Protein AF-A0A7J3QXY3-F1 (afdb_monomer_lite)

Secondary structure (DSSP, 8-state):
-PPP---EEEEETTEEEEE---TT--S-GGGHHHHHHHHT---

Radius of gyration: 11.52 Å; chains: 1; bounding box: 31×19×31 Å

pLDDT: mean 91.6, std 8.34, range [54.22, 97.62]

Sequence (43 aa):
MVRKIGFWKMHGLGNDYIVIDNRSGALNEDELPSLAVKLCNRR

Structure (mmCIF, N/CA/C/O backbone):
data_AF-A0A7J3QXY3-F1
#
_entry.id   AF-A0A7J3QXY3-F1
#
loop_
_atom_site.group_PDB
_atom_site.id
_atom_site.type_symbol
_atom_site.label_atom_id
_atom_site.label_alt_id
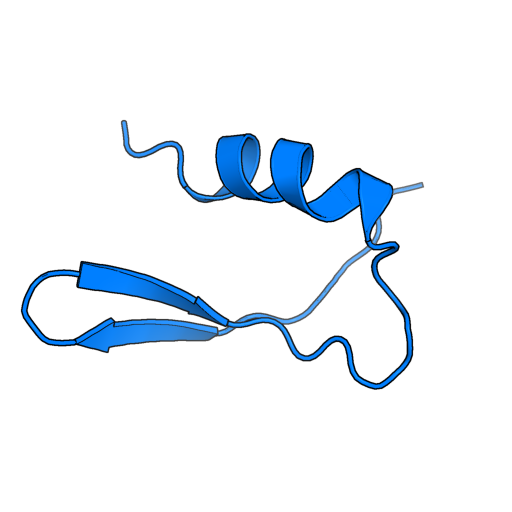_atom_site.label_comp_id
_atom_site.label_asym_id
_atom_site.label_entity_id
_atom_site.label_seq_id
_atom_site.pdbx_PDB_ins_code
_atom_site.Cartn_x
_atom_site.Cartn_y
_atom_site.Cartn_z
_atom_site.occupancy
_atom_site.B_iso_or_equiv
_atom_site.auth_seq_id
_atom_site.auth_comp_id
_atom_site.auth_asym_id
_atom_site.auth_atom_id
_atom_site.pdbx_PDB_model_num
ATOM 1 N N . MET A 1 1 ? -7.043 -4.988 19.671 1.00 54.22 1 MET A N 1
ATOM 2 C CA . MET A 1 1 ? -7.445 -6.153 18.849 1.00 54.22 1 MET A CA 1
ATOM 3 C C . MET A 1 1 ? -6.630 -6.0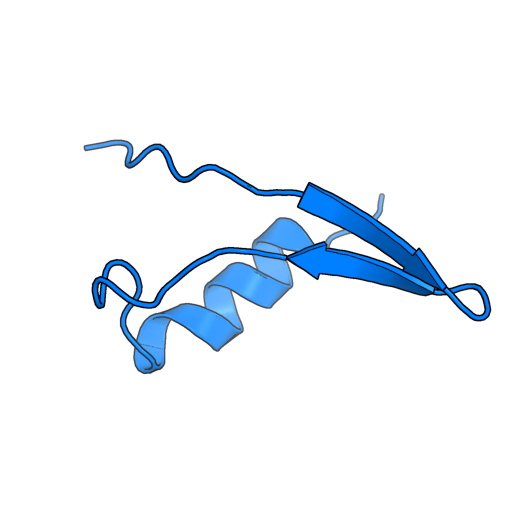97 17.558 1.00 54.22 1 MET A C 1
ATOM 5 O O . MET A 1 1 ? -6.570 -5.025 16.973 1.00 54.22 1 MET A O 1
ATOM 9 N N . VAL A 1 2 ? -5.914 -7.158 17.170 1.00 66.06 2 VAL A N 1
ATOM 10 C CA . VAL A 1 2 ? -5.055 -7.134 15.964 1.00 66.06 2 VAL A CA 1
ATOM 11 C C . VAL A 1 2 ? -5.908 -7.440 14.737 1.00 66.06 2 VAL A C 1
ATOM 13 O O . VAL A 1 2 ? -6.567 -8.476 14.689 1.00 66.06 2 VAL A O 1
ATOM 16 N N . ARG A 1 3 ? -5.891 -6.546 13.747 1.00 80.81 3 ARG A N 1
ATOM 17 C CA . ARG A 1 3 ? -6.631 -6.706 12.495 1.00 80.81 3 ARG A CA 1
ATOM 18 C C . ARG A 1 3 ? -5.724 -7.324 11.436 1.00 80.81 3 ARG A C 1
ATOM 20 O O . ARG A 1 3 ? -4.649 -6.798 11.170 1.00 80.81 3 ARG A O 1
ATOM 27 N N . LYS A 1 4 ? -6.144 -8.447 10.850 1.00 86.25 4 LYS A N 1
ATOM 28 C CA . LYS A 1 4 ? -5.429 -9.087 9.738 1.00 86.25 4 LYS A CA 1
ATOM 29 C C . LYS A 1 4 ? -6.016 -8.599 8.418 1.00 86.25 4 LYS A C 1
ATOM 31 O O . LYS A 1 4 ? -7.215 -8.737 8.200 1.00 86.25 4 LYS A O 1
ATOM 36 N N . ILE A 1 5 ? -5.163 -8.050 7.563 1.00 91.06 5 ILE A N 1
ATOM 37 C CA . ILE A 1 5 ? -5.492 -7.625 6.203 1.00 91.06 5 ILE A CA 1
ATOM 38 C C . ILE A 1 5 ? -4.531 -8.332 5.253 1.00 91.06 5 ILE A C 1
ATOM 40 O O . ILE A 1 5 ? -3.326 -8.388 5.507 1.00 91.06 5 ILE A O 1
ATOM 44 N N . GLY A 1 6 ? -5.084 -8.915 4.190 1.00 93.94 6 GLY A N 1
ATOM 45 C CA . GLY A 1 6 ? -4.289 -9.486 3.111 1.00 93.94 6 GLY A CA 1
ATOM 46 C C . GLY A 1 6 ? -3.606 -8.381 2.310 1.00 93.94 6 GLY A C 1
ATOM 47 O O . GLY A 1 6 ? -4.172 -7.305 2.121 1.00 93.94 6 GLY A O 1
ATOM 48 N N . PHE A 1 7 ? -2.394 -8.653 1.841 1.00 95.88 7 PHE A N 1
ATOM 49 C CA . PHE A 1 7 ? -1.660 -7.743 0.973 1.00 95.88 7 PHE A CA 1
ATOM 50 C C . PHE A 1 7 ? -0.869 -8.522 -0.074 1.00 95.88 7 PHE A C 1
ATOM 52 O O . PHE A 1 7 ? -0.540 -9.695 0.119 1.00 95.88 7 PHE A O 1
ATOM 59 N N . TRP A 1 8 ? -0.510 -7.833 -1.152 1.00 97.62 8 TRP A N 1
ATOM 60 C CA . TRP A 1 8 ? 0.465 -8.302 -2.128 1.00 97.62 8 TRP A CA 1
ATOM 61 C C . TRP A 1 8 ? 1.687 -7.398 -2.091 1.00 97.62 8 TRP A C 1
ATOM 63 O O . TRP A 1 8 ? 1.558 -6.174 -2.139 1.00 97.62 8 TRP A O 1
ATOM 73 N N . LYS A 1 9 ? 2.880 -7.995 -2.041 1.00 95.56 9 LYS A N 1
ATOM 74 C CA . LYS A 1 9 ? 4.104 -7.275 -2.386 1.00 95.56 9 LYS A CA 1
ATOM 75 C C . LYS A 1 9 ? 4.260 -7.327 -3.901 1.00 95.56 9 LYS A C 1
ATOM 77 O O . LYS A 1 9 ? 4.372 -8.410 -4.468 1.00 95.56 9 LYS A O 1
ATOM 82 N N . MET A 1 10 ? 4.262 -6.168 -4.540 1.00 96.75 10 MET A N 1
ATOM 83 C CA . MET A 1 10 ? 4.484 -6.024 -5.976 1.00 96.75 10 MET A CA 1
ATOM 84 C C . MET A 1 10 ? 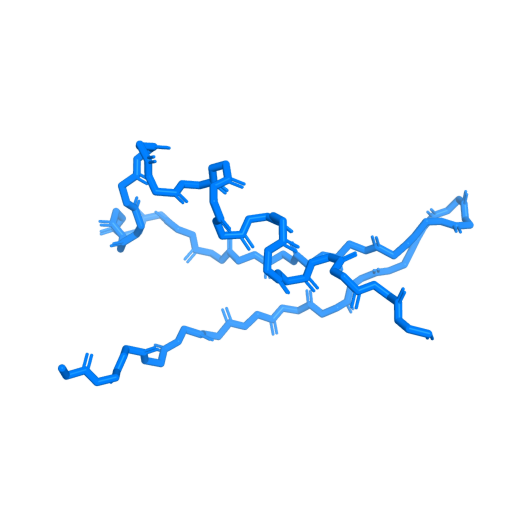5.794 -5.280 -6.226 1.00 96.75 10 MET A C 1
ATOM 86 O O . MET A 1 10 ? 6.263 -4.542 -5.364 1.00 96.75 10 MET A O 1
ATOM 90 N N . HIS A 1 11 ? 6.389 -5.483 -7.398 1.00 96.62 11 HIS A N 1
ATOM 91 C CA . HIS A 1 11 ? 7.621 -4.816 -7.805 1.00 96.62 11 HIS A CA 1
ATOM 92 C C . HIS A 1 11 ? 7.481 -4.285 -9.232 1.00 96.62 11 HIS A C 1
ATOM 94 O O . HIS A 1 11 ? 6.971 -4.992 -10.102 1.00 96.62 11 HIS A O 1
ATOM 100 N N . GLY A 1 12 ? 7.950 -3.064 -9.479 1.00 96.75 12 GLY A N 1
ATOM 101 C CA . GLY A 1 12 ? 7.939 -2.457 -10.808 1.00 96.75 12 GLY A CA 1
ATOM 102 C C . GLY A 1 12 ? 8.847 -1.236 -10.887 1.00 96.75 12 GLY A C 1
ATOM 103 O O . GLY A 1 12 ? 8.902 -0.440 -9.953 1.00 96.75 12 GLY A O 1
ATOM 104 N N . LEU A 1 13 ? 9.572 -1.093 -12.003 1.00 95.94 13 LEU A N 1
ATOM 105 C CA . LEU A 1 13 ? 10.500 0.023 -12.257 1.00 95.94 13 LEU A CA 1
ATOM 106 C C . LEU A 1 13 ? 11.500 0.274 -11.109 1.00 95.94 13 LEU A C 1
ATOM 108 O O . LEU A 1 13 ? 11.828 1.415 -10.801 1.00 95.94 13 LEU A O 1
ATOM 112 N N . GLY A 1 14 ? 11.959 -0.791 -10.444 1.00 95.00 14 GLY A N 1
ATOM 113 C CA . GLY A 1 14 ? 12.896 -0.692 -9.320 1.00 95.00 14 GLY A CA 1
ATOM 114 C C . GLY A 1 14 ? 12.257 -0.361 -7.966 1.00 95.00 14 GLY A C 1
ATOM 115 O O . GLY A 1 14 ? 12.968 -0.325 -6.965 1.00 95.00 14 GLY A O 1
ATOM 116 N N . ASN A 1 15 ? 10.936 -0.179 -7.902 1.00 94.50 15 ASN A N 1
ATOM 117 C CA . ASN A 1 15 ? 10.209 0.110 -6.669 1.00 94.50 15 ASN A CA 1
ATOM 118 C C . ASN A 1 15 ? 9.448 -1.117 -6.161 1.00 94.50 15 ASN A C 1
ATOM 120 O O . ASN A 1 15 ? 8.856 -1.864 -6.941 1.00 94.50 15 ASN A O 1
ATOM 124 N N . ASP A 1 16 ? 9.432 -1.285 -4.839 1.00 94.69 16 ASP A N 1
ATOM 125 C CA . ASP A 1 16 ? 8.559 -2.237 -4.156 1.00 94.69 16 ASP A CA 1
ATOM 126 C C . ASP A 1 16 ? 7.284 -1.522 -3.696 1.00 94.69 16 ASP A C 1
ATOM 128 O O . ASP A 1 16 ? 7.342 -0.428 -3.136 1.00 94.69 16 ASP A O 1
ATOM 132 N N . TYR A 1 17 ? 6.144 -2.181 -3.867 1.00 95.69 17 TYR A N 1
ATOM 133 C CA . TYR A 1 17 ? 4.835 -1.696 -3.454 1.00 95.69 17 TYR A CA 1
ATOM 134 C C . TYR A 1 17 ? 4.151 -2.719 -2.556 1.00 95.69 17 TYR A C 1
ATOM 136 O O . TYR A 1 17 ? 4.266 -3.929 -2.761 1.00 95.69 17 TYR A O 1
ATOM 144 N N . ILE A 1 18 ? 3.394 -2.224 -1.581 1.00 95.25 18 ILE A N 1
ATOM 145 C CA . ILE A 1 18 ? 2.442 -3.019 -0.808 1.00 95.25 18 ILE A CA 1
ATOM 146 C C . ILE A 1 18 ? 1.053 -2.639 -1.306 1.00 95.25 18 ILE A C 1
ATOM 148 O O . ILE A 1 18 ? 0.635 -1.492 -1.169 1.00 95.25 18 ILE A O 1
ATOM 152 N N . VAL A 1 19 ? 0.354 -3.598 -1.905 1.00 96.31 19 VAL A N 1
ATOM 153 C CA . VAL A 1 19 ? -1.002 -3.417 -2.423 1.00 96.31 19 VAL A CA 1
ATOM 154 C C . VAL A 1 19 ? -1.980 -4.074 -1.464 1.00 96.31 19 VAL A C 1
ATOM 156 O O . VAL A 1 19 ? -1.852 -5.257 -1.150 1.00 96.31 19 VAL A O 1
ATOM 159 N N . ILE A 1 20 ? -2.955 -3.297 -1.007 1.00 95.75 20 ILE A N 1
ATOM 160 C CA . ILE A 1 20 ? -4.022 -3.732 -0.108 1.00 95.75 20 ILE A CA 1
ATOM 161 C C . ILE A 1 20 ? -5.352 -3.458 -0.801 1.00 95.75 20 ILE A C 1
ATOM 163 O O . ILE A 1 20 ? -5.588 -2.351 -1.282 1.00 95.75 20 ILE A O 1
ATOM 167 N N . ASP A 1 21 ? -6.231 -4.456 -0.824 1.00 95.00 21 ASP A N 1
ATOM 168 C CA . ASP A 1 21 ? -7.611 -4.251 -1.250 1.00 95.00 21 ASP A CA 1
ATOM 169 C C . ASP A 1 21 ? -8.419 -3.631 -0.106 1.00 95.00 21 ASP A C 1
ATOM 171 O O . ASP A 1 21 ? -8.748 -4.301 0.873 1.00 95.00 21 ASP A O 1
ATOM 175 N N . ASN A 1 22 ? -8.728 -2.341 -0.235 1.00 93.69 22 ASN A N 1
ATOM 176 C CA . ASN A 1 22 ? -9.524 -1.599 0.737 1.00 93.69 22 ASN A CA 1
ATOM 177 C C . ASN A 1 22 ? -10.956 -1.296 0.258 1.00 93.69 22 ASN A C 1
ATOM 179 O O . ASN A 1 22 ? -11.619 -0.417 0.804 1.00 93.69 22 ASN A O 1
ATOM 183 N N . ARG A 1 23 ? -11.471 -1.995 -0.762 1.00 93.62 23 ARG A N 1
ATOM 184 C CA . ARG A 1 23 ? -12.804 -1.697 -1.327 1.00 93.62 23 ARG A CA 1
ATOM 185 C C . ARG A 1 23 ? -13.951 -1.882 -0.332 1.00 93.62 23 ARG A C 1
ATOM 187 O O . ARG A 1 23 ? -15.002 -1.276 -0.500 1.00 93.62 23 ARG A O 1
ATOM 194 N N . SER A 1 24 ? -13.754 -2.683 0.715 1.00 92.81 24 SER A N 1
ATOM 195 C CA . SER A 1 24 ? -14.725 -2.852 1.800 1.00 92.81 24 SER A CA 1
ATOM 196 C C . SER A 1 24 ? -14.697 -1.724 2.842 1.00 92.81 24 SER A C 1
ATOM 198 O O . SER A 1 24 ? -15.372 -1.848 3.860 1.00 92.81 24 SER A O 1
ATOM 200 N N . GLY A 1 25 ? -13.867 -0.687 2.661 1.00 91.75 25 GLY A N 1
ATOM 201 C CA . GLY A 1 25 ? -13.683 0.382 3.647 1.00 91.75 25 GLY A CA 1
ATOM 202 C C . GLY A 1 25 ? -13.081 -0.131 4.953 1.00 91.75 25 GLY A C 1
ATOM 203 O O . GLY A 1 25 ? -13.476 0.287 6.037 1.00 91.75 25 GLY A O 1
ATOM 204 N N . ALA A 1 26 ? -12.179 -1.114 4.871 1.00 91.25 26 ALA A N 1
ATOM 205 C CA . ALA A 1 26 ? -11.565 -1.661 6.064 1.00 91.25 26 ALA A CA 1
ATOM 206 C C . ALA A 1 26 ? -10.673 -0.604 6.735 1.00 91.25 26 ALA A C 1
ATOM 208 O O . ALA A 1 26 ? -10.822 -0.354 7.922 1.00 91.25 26 ALA A O 1
ATOM 209 N N . LEU A 1 27 ? -9.781 0.027 5.988 1.00 93.12 27 LEU A N 1
ATOM 210 C CA . LEU A 1 27 ? -8.895 1.094 6.434 1.00 93.12 27 LEU A CA 1
ATOM 211 C C . LEU A 1 27 ? -9.559 2.455 6.205 1.00 93.12 27 LEU A C 1
ATOM 213 O O . LEU A 1 27 ? -10.052 2.722 5.107 1.00 93.12 27 LEU A O 1
ATOM 217 N N . ASN A 1 28 ? -9.525 3.308 7.220 1.00 93.81 28 ASN A N 1
ATOM 218 C CA . ASN A 1 28 ? -9.948 4.702 7.139 1.00 93.81 28 ASN A CA 1
ATOM 219 C C . ASN A 1 28 ? -8.868 5.552 6.459 1.00 93.81 28 ASN A C 1
ATOM 221 O O . ASN A 1 28 ? -7.680 5.282 6.606 1.00 93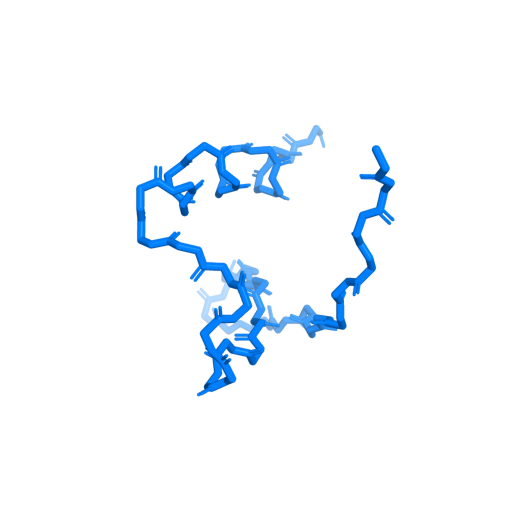.81 28 ASN A O 1
ATOM 225 N N . GLU A 1 29 ? -9.245 6.624 5.765 1.00 93.62 29 GLU A N 1
ATOM 226 C CA . GLU A 1 29 ? -8.266 7.486 5.081 1.00 93.62 29 GLU A CA 1
ATOM 227 C C . GLU A 1 29 ? -7.249 8.112 6.048 1.00 93.62 29 GLU A C 1
ATOM 229 O O . GLU A 1 29 ? -6.052 8.128 5.758 1.00 93.62 29 GLU A O 1
ATOM 234 N N . ASP A 1 30 ? -7.698 8.511 7.240 1.00 96.62 30 ASP A N 1
ATOM 235 C CA . ASP A 1 30 ? -6.854 9.132 8.268 1.00 96.62 30 ASP A CA 1
ATOM 236 C C . ASP A 1 30 ? -5.755 8.198 8.806 1.00 96.62 30 ASP A C 1
ATOM 238 O O . ASP A 1 30 ? -4.732 8.658 9.320 1.00 96.62 30 ASP A O 1
ATOM 242 N N . GLU A 1 31 ? -5.931 6.873 8.700 1.00 94.25 31 GLU A N 1
ATOM 243 C CA . GLU A 1 31 ? -4.946 5.907 9.199 1.00 94.25 31 GLU A CA 1
ATOM 244 C C . GLU A 1 31 ? -3.845 5.596 8.170 1.00 94.25 31 GLU A C 1
ATOM 246 O O . GLU A 1 31 ? -2.731 5.210 8.558 1.00 94.25 31 GLU A O 1
ATOM 251 N N . LEU A 1 32 ? -4.117 5.821 6.875 1.00 93.94 32 LEU A N 1
ATOM 252 C CA . LEU A 1 32 ? -3.238 5.458 5.756 1.00 93.94 32 LEU A CA 1
ATOM 253 C C . LEU A 1 32 ? -1.826 6.067 5.843 1.00 93.94 32 LEU A C 1
ATOM 255 O O . LEU A 1 32 ? -0.870 5.317 5.620 1.00 93.94 32 LEU A O 1
ATOM 259 N N . PRO A 1 33 ? -1.626 7.353 6.214 1.00 95.88 33 PRO A N 1
ATOM 260 C CA . PRO A 1 33 ? -0.281 7.928 6.294 1.00 95.88 33 PRO A CA 1
ATOM 261 C C . PRO A 1 33 ? 0.590 7.217 7.335 1.00 95.88 33 PRO A C 1
ATO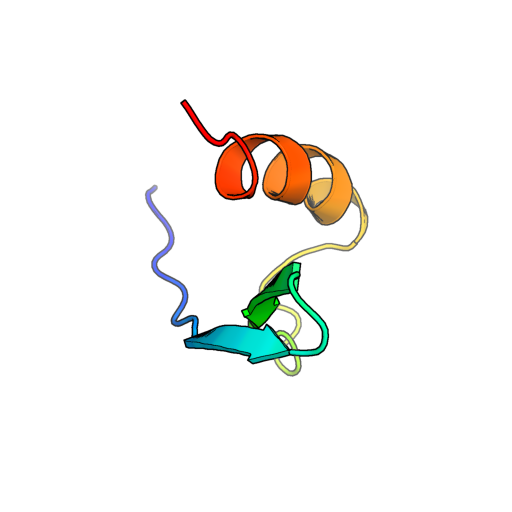M 263 O O . PRO A 1 33 ? 1.734 6.843 7.069 1.00 95.88 33 PRO A O 1
ATOM 266 N N . SER A 1 34 ? 0.027 6.968 8.520 1.00 95.31 34 SER A N 1
ATOM 267 C CA . SER A 1 34 ? 0.733 6.285 9.608 1.00 95.31 34 SER A CA 1
ATOM 268 C C . SER A 1 34 ? 1.024 4.819 9.274 1.00 95.31 34 SER A C 1
ATOM 270 O O . SER A 1 34 ? 2.069 4.281 9.653 1.00 95.31 34 SER A O 1
ATOM 272 N N . LEU A 1 35 ? 0.111 4.174 8.542 1.00 93.81 35 LEU A N 1
ATOM 273 C CA . LEU A 1 35 ? 0.257 2.802 8.086 1.00 93.81 35 LEU A CA 1
ATOM 274 C C . LEU A 1 35 ? 1.376 2.690 7.045 1.00 93.81 35 LEU A C 1
ATOM 276 O O . LEU A 1 35 ? 2.218 1.802 7.165 1.00 93.81 35 LEU A 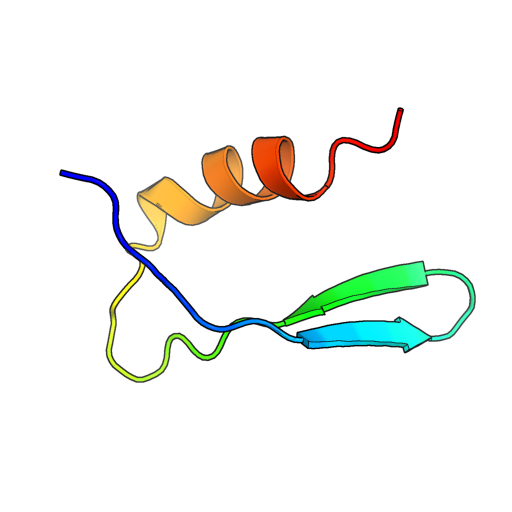O 1
ATOM 280 N N . ALA A 1 36 ? 1.445 3.617 6.086 1.00 94.94 36 ALA A N 1
ATOM 281 C CA . ALA A 1 36 ? 2.496 3.649 5.072 1.00 94.94 36 ALA A CA 1
ATOM 282 C C . ALA A 1 36 ? 3.896 3.758 5.698 1.00 94.94 36 ALA A C 1
ATOM 284 O O . ALA A 1 36 ? 4.781 2.979 5.348 1.00 94.94 36 ALA A O 1
ATOM 285 N N . VAL A 1 37 ? 4.087 4.641 6.687 1.00 95.25 37 VAL A N 1
ATOM 286 C CA . VAL A 1 37 ? 5.370 4.772 7.409 1.00 95.25 37 VAL A CA 1
ATOM 287 C C . VAL A 1 37 ? 5.769 3.464 8.097 1.00 95.25 37 VAL A C 1
ATOM 289 O O . VAL A 1 37 ? 6.935 3.078 8.065 1.00 95.25 37 VAL A O 1
ATOM 292 N N . LYS A 1 38 ? 4.810 2.758 8.710 1.00 92.69 38 LYS A N 1
ATOM 293 C CA . LYS A 1 38 ? 5.078 1.478 9.386 1.00 92.69 38 LYS A CA 1
ATOM 294 C C . LYS A 1 38 ? 5.420 0.364 8.400 1.00 92.69 38 LYS A C 1
ATOM 296 O O . LYS A 1 38 ? 6.350 -0.397 8.652 1.00 92.69 38 LYS A O 1
ATOM 301 N N . LEU A 1 39 ? 4.662 0.252 7.310 1.00 92.62 39 LEU A N 1
ATOM 302 C CA . LEU A 1 39 ? 4.786 -0.840 6.344 1.00 92.62 39 LEU A CA 1
ATOM 303 C C . LEU A 1 39 ? 5.993 -0.679 5.411 1.00 92.62 39 LEU A C 1
ATOM 305 O O . LEU A 1 39 ? 6.613 -1.673 5.041 1.00 92.62 39 LEU A O 1
ATOM 309 N N . CYS A 1 40 ? 6.343 0.556 5.054 1.00 93.19 40 CYS A N 1
ATOM 310 C CA . CYS A 1 40 ? 7.430 0.857 4.121 1.00 93.19 40 CYS A CA 1
ATOM 311 C C . CYS A 1 40 ? 8.771 1.144 4.817 1.00 93.19 40 CYS A C 1
ATOM 313 O O . CYS A 1 40 ? 9.702 1.637 4.180 1.00 93.19 40 CYS A O 1
ATOM 315 N N . ASN A 1 41 ? 8.898 0.834 6.109 1.00 90.50 41 ASN A N 1
ATOM 316 C CA . ASN A 1 41 ? 10.157 0.972 6.832 1.00 90.50 41 ASN A CA 1
ATOM 317 C C . ASN A 1 41 ? 11.128 -0.159 6.442 1.00 90.50 41 ASN A C 1
ATOM 319 O O . ASN A 1 41 ? 11.118 -1.240 7.036 1.00 90.50 41 ASN A O 1
ATOM 323 N N . ARG A 1 42 ? 11.941 0.080 5.407 1.00 81.50 42 ARG A N 1
ATOM 324 C CA . ARG A 1 42 ? 13.031 -0.816 4.994 1.00 81.50 42 ARG A CA 1
ATOM 325 C C . ARG A 1 42 ? 14.227 -0.603 5.934 1.00 81.50 42 ARG A C 1
ATOM 327 O O . ARG A 1 42 ? 14.743 0.508 6.003 1.00 81.50 42 ARG A O 1
ATOM 334 N N . ARG A 1 43 ? 14.630 -1.653 6.659 1.00 74.81 43 ARG A N 1
ATOM 335 C CA . ARG A 1 43 ? 15.882 -1.707 7.435 1.00 74.81 43 ARG A CA 1
ATOM 336 C C . ARG A 1 43 ? 17.027 -2.232 6.585 1.00 74.81 43 ARG A C 1
ATOM 338 O O . ARG A 1 43 ? 16.739 -3.081 5.712 1.00 74.81 43 ARG A O 1
#

Foldseek 3Di:
DDDDFDWDFDDDPRDTDTGGPCVVVPDDPVCVVVVCCVVVPDD